Protein AF-A0A842HWH5-F1 (afdb_monomer_lite)

pLDDT: mean 88.53, std 10.63, range [40.19, 96.81]

Sequence (126 aa):
MTDVVIVHAQEDRARAQALAAALSMLDIAVAWDGEAAAAAAVIALWSQDSVACEAVRAAARDASSRETLVSVQIDECRLPFELRLIHTEYLGVGAEDSGDPVWHRVLERIGELVGRPGLGLLENQT

Organism: NCBI:txid2761622

Secondary structure (DSSP, 8-state):
--SEEEE--GGGHHHHHHHHHHHHHTT--EESSS-GGG-SEEEEEESHHHHH-HHHHHHHHHHHHTT-EEEEESSS----GGGTTS-EEE--TTGGGTT-HHHHHHHHHHHHHHT-TTHHHHGGG-

Radius of gyration: 13.15 Å; chains: 1; bounding box: 28×39×32 Å

Foldseek 3Di:
DAQEEEQEAPVCVVVLVLLQVLCVVLVHRYDDPDDLQPYLAYEQEDDQRLQVDPVSVVSQVNCVVVVRYAAEYADDDDHDPVCPVPDYQYQYPCCSVPLNPSNLVSLQSSCVSSVNHCRSVVVVPD

Structure (mmCIF, N/CA/C/O backbone):
data_AF-A0A842HWH5-F1
#
_entry.id   AF-A0A842HWH5-F1
#
loop_
_atom_site.group_PDB
_atom_site.id
_atom_site.type_symbol
_atom_site.label_atom_id
_atom_site.label_alt_id
_atom_site.label_comp_id
_atom_site.label_asym_id
_atom_site.label_entity_id
_atom_site.label_seq_id
_atom_site.pdbx_PDB_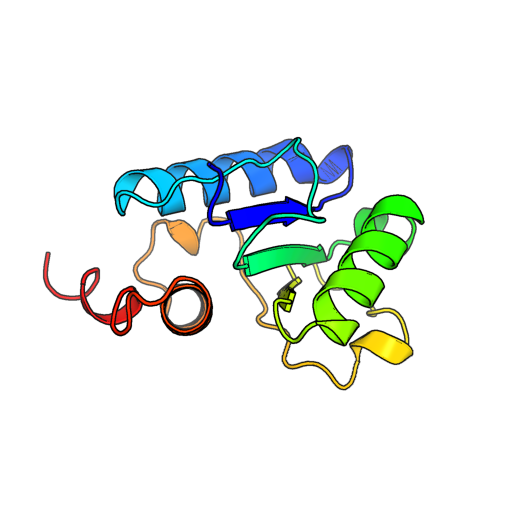ins_code
_atom_site.Cartn_x
_atom_site.Cartn_y
_atom_site.Cartn_z
_atom_site.occupancy
_atom_site.B_iso_or_equiv
_atom_site.auth_seq_id
_atom_site.auth_comp_id
_atom_site.auth_asym_id
_atom_site.auth_atom_id
_atom_site.pdbx_PDB_model_num
ATOM 1 N N . MET A 1 1 ? 1.834 5.719 16.962 1.00 61.69 1 MET A N 1
ATOM 2 C CA . MET A 1 1 ? 1.263 4.517 16.321 1.00 61.69 1 MET A CA 1
ATOM 3 C C . MET A 1 1 ? 1.232 4.808 14.837 1.00 61.69 1 MET A C 1
ATOM 5 O O . MET A 1 1 ? 1.017 5.963 14.494 1.00 61.69 1 MET A O 1
ATOM 9 N N . THR A 1 2 ? 1.565 3.830 14.003 1.00 83.00 2 THR A N 1
ATOM 10 C CA . THR A 1 2 ? 1.632 4.006 12.549 1.00 83.00 2 THR A CA 1
ATOM 11 C C . THR A 1 2 ? 0.326 3.507 11.952 1.00 83.00 2 THR A C 1
ATOM 13 O O . THR A 1 2 ? -0.030 2.350 12.166 1.00 83.00 2 THR A O 1
ATOM 16 N N . ASP A 1 3 ? -0.378 4.367 11.226 1.00 90.56 3 ASP A N 1
ATOM 17 C CA . ASP A 1 3 ? -1.654 4.027 10.599 1.00 90.56 3 ASP A CA 1
ATOM 18 C C . ASP A 1 3 ? -1.426 3.248 9.300 1.00 90.56 3 ASP A C 1
ATOM 20 O O . ASP A 1 3 ? -2.141 2.287 9.015 1.00 90.56 3 ASP A O 1
ATOM 24 N N . VAL A 1 4 ? -0.394 3.630 8.537 1.00 94.88 4 VAL A N 1
ATOM 25 C CA . VAL A 1 4 ? -0.090 3.065 7.218 1.00 94.88 4 VAL A CA 1
ATOM 26 C C . VAL A 1 4 ? 1.352 2.580 7.139 1.00 94.88 4 VAL A C 1
ATOM 28 O O . VAL A 1 4 ? 2.284 3.315 7.459 1.00 94.88 4 VAL A O 1
ATOM 31 N N . VAL A 1 5 ? 1.561 1.359 6.653 1.00 96.12 5 VAL A N 1
ATOM 32 C CA . VAL A 1 5 ? 2.905 0.842 6.356 1.00 96.12 5 VAL A CA 1
ATOM 33 C C . VAL A 1 5 ? 3.049 0.560 4.870 1.00 96.12 5 VAL A C 1
ATOM 35 O O . VAL A 1 5 ? 2.164 -0.041 4.272 1.00 96.12 5 VAL A O 1
ATOM 38 N N . ILE A 1 6 ? 4.168 0.972 4.278 1.00 96.31 6 ILE A N 1
ATOM 39 C CA . ILE A 1 6 ? 4.514 0.672 2.886 1.00 96.31 6 ILE A CA 1
ATOM 40 C C . ILE A 1 6 ? 5.533 -0.462 2.877 1.00 96.31 6 ILE A C 1
ATOM 42 O O . ILE A 1 6 ? 6.610 -0.329 3.452 1.00 96.31 6 ILE A O 1
ATOM 46 N N . VAL A 1 7 ? 5.197 -1.567 2.216 1.00 95.69 7 VAL A N 1
ATOM 47 C CA . VAL A 1 7 ? 6.105 -2.691 1.975 1.00 95.69 7 VAL A CA 1
ATOM 48 C C . VAL A 1 7 ? 6.558 -2.675 0.522 1.00 95.69 7 VAL A C 1
ATOM 50 O O . VAL A 1 7 ? 5.751 -2.544 -0.400 1.00 95.69 7 VAL A O 1
ATOM 53 N N . HIS A 1 8 ? 7.868 -2.771 0.326 1.00 95.94 8 HIS A N 1
ATOM 54 C CA . HIS A 1 8 ? 8.509 -2.580 -0.968 1.00 95.94 8 HIS A CA 1
ATOM 55 C C . HIS A 1 8 ? 9.846 -3.340 -1.028 1.00 95.94 8 HIS A C 1
ATOM 57 O O . HIS A 1 8 ? 10.407 -3.703 0.010 1.00 95.94 8 HIS A O 1
ATOM 63 N N . ALA A 1 9 ? 10.367 -3.596 -2.229 1.00 95.75 9 ALA A N 1
ATOM 64 C CA . ALA A 1 9 ? 11.734 -4.085 -2.411 1.00 95.75 9 ALA A CA 1
ATOM 65 C C . ALA A 1 9 ? 12.750 -2.955 -2.221 1.00 95.75 9 ALA A C 1
ATOM 67 O O . ALA A 1 9 ? 12.425 -1.776 -2.355 1.00 95.75 9 ALA A O 1
ATOM 68 N N . GLN A 1 10 ? 14.001 -3.293 -1.916 1.00 93.88 10 GLN A N 1
ATOM 69 C CA . GLN A 1 10 ? 15.041 -2.304 -1.617 1.00 93.88 10 GLN A CA 1
ATOM 70 C C . GLN A 1 10 ? 15.251 -1.301 -2.770 1.00 93.88 10 GLN A C 1
ATOM 72 O O . GLN A 1 10 ? 15.542 -0.126 -2.528 1.00 93.88 10 GLN A O 1
ATOM 77 N N . GLU A 1 11 ? 15.068 -1.764 -4.001 1.00 95.25 11 GLU A N 1
ATOM 78 C CA . GLU A 1 11 ? 15.153 -1.032 -5.263 1.00 95.25 11 GLU A CA 1
ATOM 79 C C . GLU A 1 11 ? 14.048 0.032 -5.391 1.00 95.25 11 GLU A C 1
ATOM 81 O O . GLU A 1 11 ? 14.284 1.123 -5.909 1.00 95.25 11 GLU A O 1
ATOM 86 N N . ASP A 1 12 ? 12.876 -0.227 -4.809 1.00 94.56 12 ASP A N 1
ATOM 87 C CA . ASP A 1 12 ? 11.690 0.636 -4.876 1.00 94.56 12 ASP A CA 1
ATOM 88 C C . ASP A 1 12 ? 11.669 1.725 -3.791 1.00 94.56 12 ASP A C 1
ATOM 90 O O . ASP A 1 12 ? 10.702 2.481 -3.663 1.00 94.56 12 ASP A O 1
ATOM 94 N N . ARG A 1 13 ? 12.731 1.832 -2.983 1.00 94.69 13 ARG A N 1
ATOM 95 C CA . ARG A 1 13 ? 12.788 2.731 -1.819 1.00 94.69 13 ARG A CA 1
ATOM 96 C C . ARG A 1 13 ? 12.451 4.179 -2.158 1.00 94.69 13 ARG A C 1
ATOM 98 O O . ARG A 1 13 ? 11.754 4.832 -1.388 1.00 94.69 13 ARG A O 1
ATOM 105 N N . ALA A 1 14 ? 12.924 4.685 -3.295 1.00 93.31 14 ALA A N 1
ATOM 106 C CA . ALA A 1 14 ? 12.634 6.056 -3.710 1.00 93.31 14 ALA A CA 1
ATOM 107 C C . ALA A 1 14 ? 11.125 6.283 -3.920 1.00 93.31 14 ALA A C 1
ATOM 109 O O . ALA A 1 14 ? 10.593 7.310 -3.504 1.00 93.31 14 ALA A O 1
ATOM 110 N N . ARG A 1 15 ? 10.423 5.298 -4.499 1.00 93.50 15 ARG A N 1
ATOM 111 C CA . ARG A 1 15 ? 8.966 5.348 -4.701 1.00 93.50 15 ARG A CA 1
ATOM 112 C C . ARG A 1 15 ? 8.217 5.246 -3.376 1.00 93.50 15 ARG A C 1
ATOM 114 O O . ARG A 1 15 ? 7.290 6.015 -3.147 1.00 93.50 15 ARG A O 1
ATOM 121 N N . ALA A 1 16 ? 8.654 4.368 -2.475 1.00 94.81 16 ALA A N 1
ATOM 122 C CA . ALA A 1 16 ? 8.064 4.260 -1.141 1.00 94.81 16 ALA A CA 1
ATOM 123 C C . ALA A 1 16 ? 8.210 5.557 -0.327 1.00 94.81 16 ALA A C 1
ATOM 125 O O . ALA A 1 16 ? 7.269 5.981 0.339 1.00 94.81 16 ALA A O 1
ATOM 126 N N . GLN A 1 17 ? 9.365 6.220 -0.421 1.00 94.69 17 GLN A N 1
ATOM 127 C CA . GLN A 1 17 ? 9.609 7.505 0.236 1.00 94.69 17 GLN A CA 1
ATOM 128 C C . GLN A 1 17 ? 8.724 8.626 -0.316 1.00 94.69 17 GLN A C 1
ATOM 130 O O . GLN A 1 17 ? 8.192 9.403 0.473 1.00 94.69 17 GLN A O 1
ATOM 135 N N . ALA A 1 18 ? 8.546 8.697 -1.638 1.00 92.88 18 ALA A N 1
ATOM 136 C CA . ALA A 1 18 ? 7.6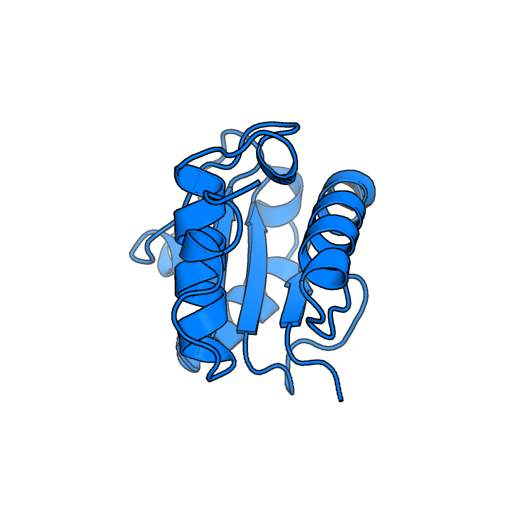77 9.691 -2.265 1.00 92.88 18 ALA A CA 1
ATOM 137 C C . ALA A 1 18 ? 6.212 9.516 -1.829 1.00 92.88 18 ALA A C 1
ATOM 139 O O . ALA A 1 18 ? 5.597 10.464 -1.344 1.00 92.88 18 ALA A O 1
ATOM 140 N N . LEU A 1 19 ? 5.694 8.282 -1.854 1.00 93.06 19 LEU A N 1
ATOM 141 C CA . LEU A 1 19 ? 4.345 7.987 -1.355 1.00 93.06 19 LEU A CA 1
ATOM 142 C C . LEU A 1 19 ? 4.190 8.300 0.135 1.00 93.06 19 LEU A C 1
ATOM 144 O O . LEU A 1 19 ? 3.177 8.859 0.550 1.00 93.06 19 LEU A O 1
ATOM 148 N N . ALA A 1 20 ? 5.185 7.955 0.955 1.00 93.69 20 ALA A N 1
ATOM 149 C CA . ALA A 1 20 ? 5.153 8.284 2.374 1.00 93.69 20 ALA A CA 1
ATOM 150 C C . ALA A 1 20 ? 5.148 9.803 2.608 1.00 93.69 20 ALA A C 1
ATOM 152 O O . ALA A 1 20 ? 4.449 10.279 3.501 1.00 93.69 20 ALA A O 1
ATOM 153 N N . ALA A 1 21 ? 5.890 10.575 1.812 1.00 92.56 21 ALA A N 1
ATOM 154 C CA . ALA A 1 21 ? 5.863 12.032 1.887 1.00 92.56 21 ALA A CA 1
ATOM 155 C C . ALA A 1 21 ? 4.474 12.584 1.527 1.00 92.56 21 ALA A C 1
ATOM 157 O O . ALA A 1 21 ? 3.933 13.375 2.299 1.00 92.56 21 ALA A O 1
ATOM 158 N N . ALA A 1 22 ? 3.865 12.104 0.438 1.00 91.81 22 ALA A N 1
ATOM 159 C CA . ALA A 1 22 ? 2.518 12.499 0.026 1.00 91.81 22 ALA A CA 1
ATOM 160 C C . ALA A 1 22 ? 1.466 12.194 1.107 1.00 91.81 22 ALA A C 1
ATOM 162 O O . ALA A 1 22 ? 0.715 13.075 1.519 1.00 91.81 22 ALA A O 1
ATOM 163 N N . LEU A 1 23 ? 1.476 10.980 1.668 1.00 91.62 23 LEU A N 1
ATOM 164 C CA . LEU A 1 23 ? 0.569 10.599 2.759 1.00 91.62 23 LEU A CA 1
ATOM 165 C C . LEU A 1 23 ? 0.806 11.418 4.035 1.00 91.62 23 LEU A C 1
ATOM 167 O O . LEU A 1 23 ? -0.148 11.766 4.730 1.00 91.62 23 LEU A O 1
ATOM 171 N N . SER A 1 24 ? 2.061 11.762 4.336 1.00 91.06 24 SER A N 1
ATOM 172 C CA . SER A 1 24 ? 2.393 12.590 5.502 1.00 91.06 24 SER A CA 1
ATOM 173 C C . SER A 1 24 ? 1.821 14.005 5.388 1.00 91.06 24 SER A C 1
ATOM 175 O O . SER A 1 24 ? 1.445 14.579 6.406 1.00 91.06 24 SER A O 1
ATOM 177 N N . MET A 1 25 ? 1.704 14.560 4.174 1.00 89.75 25 MET A N 1
ATOM 178 C CA . MET A 1 25 ? 1.063 15.867 3.952 1.00 89.75 25 MET A CA 1
ATOM 179 C C . MET A 1 25 ? -0.444 15.854 4.258 1.00 89.75 25 MET A C 1
ATOM 181 O O . MET A 1 25 ? -1.025 16.911 4.488 1.00 89.75 25 MET A O 1
ATOM 185 N N . LEU A 1 26 ? -1.065 14.672 4.319 1.00 88.38 26 LEU A N 1
ATOM 186 C CA . LEU A 1 26 ? -2.481 14.473 4.653 1.00 88.38 26 LEU A CA 1
ATOM 187 C C . LEU A 1 26 ? -2.711 14.177 6.153 1.00 88.38 26 LEU A C 1
ATOM 189 O O . LEU A 1 26 ? -3.789 13.713 6.551 1.00 88.38 26 LEU A O 1
ATOM 193 N N . ASP A 1 27 ? -1.698 14.422 6.993 1.00 89.56 27 ASP A N 1
ATOM 194 C CA . ASP A 1 27 ? -1.676 14.095 8.425 1.00 89.56 27 ASP A CA 1
ATOM 195 C C . ASP A 1 27 ? -1.904 12.595 8.703 1.00 89.56 27 ASP A C 1
ATOM 197 O O . ASP A 1 27 ? -2.599 12.223 9.652 1.00 89.56 27 ASP A O 1
ATOM 201 N N . ILE A 1 28 ? -1.374 11.708 7.854 1.00 90.56 28 ILE A N 1
ATOM 202 C CA . ILE A 1 28 ? -1.435 10.250 8.047 1.00 90.56 28 ILE A CA 1
ATOM 203 C C . ILE A 1 28 ? -0.098 9.766 8.610 1.00 90.56 28 ILE A C 1
ATOM 205 O O . ILE A 1 28 ? 0.960 10.042 8.042 1.00 90.56 28 ILE A O 1
ATOM 209 N N . ALA A 1 29 ? -0.124 9.003 9.707 1.00 91.75 29 ALA A N 1
ATOM 210 C CA . ALA A 1 29 ? 1.094 8.421 10.260 1.00 91.75 29 ALA A CA 1
ATOM 211 C C . ALA A 1 29 ? 1.556 7.238 9.395 1.00 91.75 29 ALA A C 1
ATOM 213 O O . ALA A 1 29 ? 1.013 6.137 9.494 1.00 91.75 29 ALA A O 1
ATOM 214 N N . VAL A 1 30 ? 2.572 7.458 8.559 1.00 94.00 30 VAL A N 1
ATOM 215 C CA . VAL A 1 30 ? 3.082 6.465 7.604 1.00 94.00 30 VAL A CA 1
ATOM 216 C C . VAL A 1 30 ? 4.522 6.043 7.906 1.00 94.00 30 VAL A C 1
ATOM 218 O O . VAL A 1 30 ? 5.364 6.864 8.265 1.00 94.00 30 VAL A O 1
ATOM 221 N N . ALA A 1 31 ? 4.824 4.754 7.732 1.00 92.94 31 ALA A N 1
ATOM 222 C CA . ALA A 1 31 ? 6.186 4.224 7.760 1.00 92.94 31 ALA A CA 1
ATOM 223 C C . ALA A 1 31 ? 6.471 3.396 6.501 1.00 92.94 31 ALA A C 1
ATOM 225 O O . ALA A 1 31 ? 5.699 2.513 6.146 1.00 92.94 31 ALA A O 1
ATOM 226 N N . TRP A 1 32 ? 7.597 3.654 5.839 1.00 89.69 32 TRP A N 1
ATOM 227 C CA . TRP A 1 32 ? 8.023 2.922 4.638 1.00 89.69 32 TRP A CA 1
ATOM 228 C C . TRP A 1 32 ? 9.118 1.878 4.909 1.00 89.69 32 TRP A C 1
ATOM 230 O O . TRP A 1 32 ? 9.463 1.122 4.019 1.00 89.69 32 TRP A O 1
ATOM 240 N N . ASP A 1 33 ? 9.634 1.804 6.139 1.00 81.50 33 ASP A N 1
ATOM 241 C CA . ASP A 1 33 ? 10.635 0.814 6.579 1.00 81.50 33 ASP A CA 1
ATOM 242 C C . ASP A 1 33 ? 10.257 0.274 7.972 1.00 81.50 33 ASP A C 1
ATOM 244 O O . ASP A 1 33 ? 11.016 0.344 8.937 1.00 81.50 33 ASP A O 1
ATOM 248 N N . GLY A 1 34 ? 8.989 -0.122 8.122 1.00 76.81 34 GLY A N 1
ATOM 249 C CA . GLY A 1 34 ? 8.382 -0.467 9.410 1.00 76.81 34 GLY A CA 1
ATOM 250 C C . GLY A 1 34 ? 7.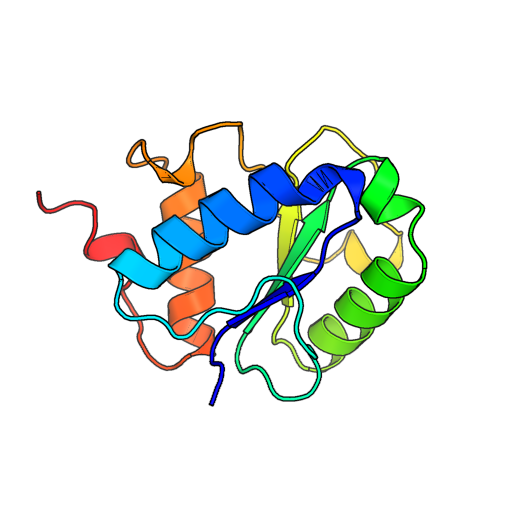645 -1.803 9.396 1.00 76.81 34 GLY A C 1
ATOM 251 O O . GLY A 1 34 ? 7.404 -2.400 8.349 1.00 76.81 34 GLY A O 1
ATOM 252 N N . GLU A 1 35 ? 7.256 -2.277 10.579 1.00 78.50 35 GLU A N 1
ATOM 253 C CA . GLU A 1 35 ? 6.516 -3.533 10.715 1.00 78.50 35 GLU A CA 1
ATOM 254 C C . GLU A 1 35 ? 5.044 -3.383 10.302 1.00 78.50 35 GLU A C 1
ATOM 256 O O . GLU A 1 35 ? 4.279 -2.638 10.912 1.00 78.50 35 GLU A O 1
ATOM 261 N N . ALA A 1 36 ? 4.619 -4.159 9.302 1.00 81.25 36 ALA A N 1
ATOM 262 C CA . ALA A 1 36 ? 3.257 -4.123 8.761 1.00 81.25 36 ALA A CA 1
ATOM 263 C C . ALA A 1 36 ? 2.186 -4.759 9.673 1.00 81.25 36 ALA A C 1
ATOM 265 O O . ALA A 1 36 ? 0.993 -4.550 9.458 1.00 81.25 36 ALA A O 1
ATOM 266 N N . ALA A 1 37 ? 2.584 -5.540 10.684 1.00 78.12 37 ALA A N 1
ATOM 267 C CA . ALA A 1 37 ? 1.669 -6.370 11.477 1.00 78.12 37 ALA A CA 1
ATOM 268 C C . ALA A 1 37 ? 0.655 -5.573 12.321 1.00 78.12 37 ALA A C 1
ATOM 270 O O . ALA A 1 37 ? -0.407 -6.096 12.648 1.00 78.12 37 ALA A O 1
ATOM 271 N N . ALA A 1 38 ? 0.973 -4.324 12.674 1.00 80.88 38 ALA A N 1
ATOM 272 C CA . ALA A 1 38 ? 0.140 -3.480 13.535 1.00 80.88 38 ALA A CA 1
ATOM 273 C C . ALA A 1 38 ? -0.512 -2.291 12.804 1.00 80.88 38 ALA A C 1
ATOM 275 O O . ALA A 1 38 ? -1.165 -1.473 13.449 1.00 80.88 38 ALA A O 1
ATOM 276 N N . ALA A 1 39 ? -0.319 -2.173 11.487 1.00 90.75 39 ALA A N 1
ATOM 277 C CA . ALA A 1 39 ? -0.836 -1.057 10.703 1.00 90.75 39 ALA A CA 1
ATOM 278 C C . ALA A 1 39 ? -2.313 -1.259 10.334 1.00 90.75 39 ALA A C 1
ATOM 280 O O . ALA A 1 39 ? -2.738 -2.375 10.024 1.00 90.75 39 ALA A O 1
ATOM 281 N N . ALA A 1 40 ? -3.080 -0.167 10.320 1.00 92.81 40 ALA A N 1
ATOM 282 C CA . ALA A 1 40 ? -4.475 -0.173 9.884 1.00 92.81 40 ALA A CA 1
ATOM 283 C C . ALA A 1 40 ? -4.594 -0.372 8.363 1.00 92.81 40 ALA A C 1
ATOM 285 O O . ALA A 1 40 ? -5.505 -1.056 7.901 1.00 92.81 40 ALA A O 1
ATOM 286 N N . ALA A 1 41 ? -3.639 0.154 7.593 1.00 95.25 41 ALA A N 1
ATOM 287 C CA . ALA A 1 41 ? -3.494 -0.125 6.169 1.00 95.25 41 ALA A CA 1
ATOM 288 C C . ALA A 1 41 ? -2.054 -0.529 5.827 1.00 95.25 41 ALA A C 1
ATOM 290 O O . ALA A 1 41 ? -1.086 0.028 6.348 1.00 95.25 41 ALA A O 1
ATOM 291 N N . VAL A 1 42 ? -1.905 -1.482 4.911 1.00 96.12 42 VAL A N 1
ATOM 292 C CA . VAL A 1 42 ? -0.603 -1.903 4.386 1.00 96.12 42 VAL A CA 1
ATOM 293 C C . VAL A 1 42 ? -0.605 -1.702 2.881 1.00 96.12 42 VAL A C 1
ATOM 295 O O . VAL A 1 42 ? -1.392 -2.325 2.174 1.00 96.12 42 VAL A O 1
ATOM 298 N N . ILE A 1 43 ? 0.283 -0.850 2.386 1.00 96.12 43 ILE A N 1
ATOM 299 C CA . ILE A 1 43 ? 0.478 -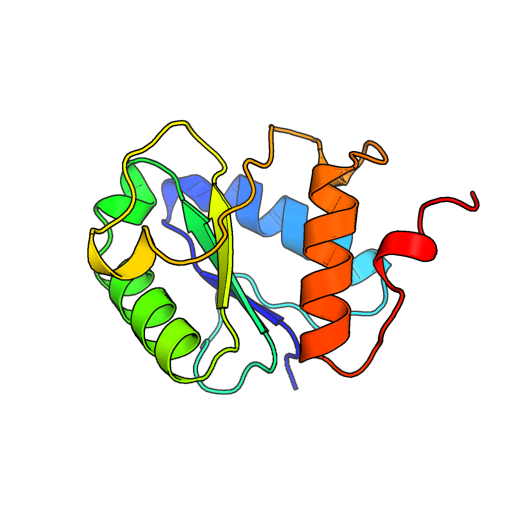0.611 0.960 1.00 96.12 43 ILE A CA 1
ATOM 300 C C . ILE A 1 43 ? 1.580 -1.543 0.471 1.00 96.12 43 ILE A C 1
ATOM 302 O O . ILE A 1 43 ? 2.712 -1.436 0.933 1.00 96.12 43 ILE A O 1
ATOM 306 N N . ALA A 1 44 ? 1.277 -2.433 -0.470 1.00 96.12 44 ALA A N 1
ATOM 307 C CA . ALA A 1 44 ? 2.303 -3.218 -1.153 1.00 96.12 44 ALA A CA 1
ATOM 308 C C . ALA A 1 44 ? 2.617 -2.590 -2.509 1.00 96.12 44 ALA A C 1
ATOM 310 O O . ALA A 1 44 ? 1.723 -2.488 -3.352 1.00 96.12 44 ALA A O 1
ATOM 311 N N . LEU A 1 45 ? 3.875 -2.185 -2.704 1.00 96.25 45 LEU A N 1
ATOM 312 C CA . LEU A 1 45 ? 4.363 -1.695 -3.990 1.00 96.25 45 LEU A CA 1
ATOM 313 C C . LEU A 1 45 ? 4.822 -2.868 -4.853 1.00 96.25 45 LEU A C 1
ATOM 315 O O . LEU A 1 45 ? 5.593 -3.711 -4.402 1.00 96.25 45 LEU A O 1
ATOM 319 N N . TRP A 1 46 ? 4.354 -2.916 -6.097 1.00 96.81 46 TRP A N 1
ATOM 320 C CA . TRP A 1 46 ? 4.696 -3.974 -7.040 1.00 96.81 46 TRP A CA 1
ATOM 321 C C . TRP A 1 46 ? 5.535 -3.453 -8.199 1.00 96.81 46 TRP A C 1
ATOM 323 O O . TRP A 1 46 ? 5.040 -2.772 -9.099 1.00 96.81 46 TRP A O 1
ATOM 333 N N . SER A 1 47 ? 6.796 -3.858 -8.167 1.00 95.75 47 SER A N 1
ATOM 334 C CA . SER A 1 47 ? 7.762 -3.886 -9.259 1.00 95.75 47 SER A CA 1
ATOM 335 C C . SER A 1 47 ? 8.183 -5.337 -9.531 1.00 95.75 47 SER A C 1
ATOM 337 O O . SER A 1 47 ? 7.756 -6.270 -8.837 1.00 95.75 47 SER A O 1
ATOM 339 N N . GLN A 1 48 ? 9.049 -5.561 -10.521 1.00 95.75 48 GLN A N 1
ATOM 340 C CA . GLN A 1 48 ? 9.632 -6.892 -10.739 1.00 95.75 48 GLN A CA 1
ATOM 341 C C . GLN A 1 48 ? 10.429 -7.380 -9.516 1.00 95.75 48 GLN A C 1
ATOM 343 O O . GLN A 1 48 ? 10.320 -8.555 -9.151 1.00 95.75 48 GLN A O 1
ATOM 348 N N . ASP A 1 49 ? 11.142 -6.478 -8.838 1.00 95.88 49 ASP A N 1
ATOM 349 C CA . ASP A 1 49 ? 11.938 -6.784 -7.648 1.00 95.88 49 ASP A CA 1
ATOM 350 C C . ASP A 1 49 ? 11.047 -7.112 -6.442 1.00 95.88 49 ASP A C 1
ATOM 352 O O . ASP A 1 49 ? 11.259 -8.111 -5.747 1.00 95.88 49 ASP A O 1
ATOM 356 N N . SER A 1 50 ? 9.964 -6.356 -6.247 1.00 95.12 50 SER A N 1
ATOM 357 C CA . SER A 1 50 ? 8.975 -6.629 -5.194 1.00 95.12 50 SER A CA 1
ATOM 358 C C . SER A 1 50 ? 8.244 -7.958 -5.387 1.00 95.12 50 SER A C 1
ATOM 360 O O . SER A 1 50 ? 7.978 -8.670 -4.416 1.00 95.12 50 SER A O 1
ATOM 362 N N . VAL A 1 51 ? 7.974 -8.361 -6.633 1.00 95.88 51 VAL A N 1
ATOM 363 C CA . VAL A 1 51 ? 7.406 -9.687 -6.929 1.00 95.88 51 VAL A CA 1
ATOM 364 C C . VAL A 1 51 ? 8.398 -10.812 -6.601 1.00 95.88 51 VAL A C 1
ATOM 366 O O . VAL A 1 51 ? 7.976 -11.879 -6.144 1.00 95.88 51 VAL A O 1
ATOM 369 N N . ALA A 1 52 ? 9.701 -10.602 -6.800 1.00 94.94 52 ALA A N 1
ATOM 370 C CA . ALA A 1 52 ? 10.733 -11.578 -6.445 1.00 94.94 52 ALA A CA 1
ATOM 371 C C . ALA A 1 52 ? 10.986 -11.642 -4.924 1.00 94.94 52 ALA A C 1
ATOM 373 O O . ALA A 1 52 ? 11.250 -12.720 -4.377 1.00 94.94 52 ALA A O 1
ATOM 374 N N . CYS A 1 53 ? 10.833 -10.520 -4.220 1.00 95.12 53 CYS A N 1
ATOM 375 C CA . CYS A 1 53 ? 11.083 -10.403 -2.789 1.00 95.12 53 CYS A CA 1
ATOM 376 C C . CYS A 1 53 ? 10.088 -11.228 -1.949 1.00 95.12 53 CYS A C 1
ATOM 378 O O . CYS A 1 53 ? 8.873 -11.025 -1.976 1.00 95.12 53 CYS A O 1
ATOM 380 N N . GLU A 1 54 ? 10.590 -12.197 -1.180 1.00 94.06 54 GLU A N 1
ATOM 381 C CA . GLU A 1 54 ? 9.745 -13.046 -0.329 1.00 94.06 54 GLU A CA 1
ATOM 382 C C . GLU A 1 54 ? 9.132 -12.281 0.845 1.00 94.06 54 GLU A C 1
ATOM 384 O O . GLU A 1 54 ? 7.959 -12.487 1.149 1.00 94.06 54 GLU A O 1
ATOM 389 N N . ALA A 1 55 ? 9.882 -11.354 1.446 1.00 92.62 55 ALA A N 1
ATOM 390 C CA . ALA A 1 55 ? 9.390 -10.534 2.549 1.00 92.62 55 ALA A CA 1
ATOM 391 C C . ALA A 1 55 ? 8.187 -9.670 2.126 1.00 92.62 55 ALA A C 1
ATOM 393 O O . ALA A 1 55 ? 7.167 -9.669 2.814 1.00 92.62 55 ALA A O 1
ATOM 394 N N . VAL A 1 56 ? 8.258 -9.019 0.956 1.00 94.62 56 VAL A N 1
ATOM 395 C CA . VAL A 1 56 ? 7.145 -8.222 0.400 1.00 94.62 56 VAL A CA 1
ATOM 396 C C . VAL A 1 56 ? 5.928 -9.105 0.135 1.00 94.62 56 VAL A C 1
ATOM 398 O O . VAL A 1 56 ? 4.818 -8.779 0.554 1.00 94.62 56 VAL A O 1
ATOM 401 N N . ARG A 1 57 ? 6.123 -10.271 -0.495 1.00 94.69 57 ARG A N 1
ATOM 402 C CA . ARG A 1 57 ? 5.031 -11.225 -0.747 1.00 94.69 57 ARG A CA 1
ATOM 403 C C . ARG A 1 57 ? 4.391 -11.737 0.540 1.00 94.69 57 ARG A C 1
ATOM 405 O O . ARG A 1 57 ? 3.170 -11.852 0.595 1.00 94.69 57 ARG A O 1
ATOM 412 N N . ALA A 1 58 ? 5.191 -12.066 1.551 1.00 94.12 58 ALA A N 1
ATOM 413 C CA . ALA A 1 58 ? 4.701 -12.530 2.843 1.00 94.12 58 ALA A CA 1
ATOM 414 C C . ALA A 1 58 ? 3.869 -11.445 3.538 1.00 94.12 58 ALA A C 1
ATOM 416 O O . ALA A 1 58 ? 2.739 -11.717 3.935 1.00 94.12 58 ALA A O 1
ATOM 417 N N . ALA A 1 59 ? 4.376 -10.211 3.590 1.00 93.50 59 ALA A N 1
ATOM 418 C CA . ALA A 1 59 ? 3.658 -9.081 4.172 1.00 93.50 59 ALA A CA 1
ATOM 419 C C . ALA A 1 59 ? 2.355 -8.763 3.421 1.00 93.50 59 ALA A C 1
ATOM 421 O O . ALA A 1 59 ? 1.322 -8.540 4.047 1.00 93.50 59 ALA A O 1
ATOM 422 N N . ALA A 1 60 ? 2.367 -8.800 2.086 1.00 94.75 60 ALA A N 1
ATOM 423 C CA . ALA A 1 60 ? 1.169 -8.550 1.292 1.00 94.75 60 ALA A CA 1
ATOM 424 C C . ALA A 1 60 ? 0.107 -9.647 1.463 1.00 94.75 60 ALA A C 1
ATOM 426 O O . ALA A 1 60 ? -1.078 -9.340 1.567 1.00 94.75 60 ALA A O 1
ATOM 427 N N . ARG A 1 61 ? 0.509 -10.923 1.532 1.00 94.50 61 ARG A N 1
ATOM 428 C CA . ARG A 1 61 ? -0.409 -12.037 1.840 1.00 94.50 61 ARG A CA 1
ATOM 429 C C . ARG A 1 61 ? -1.032 -11.888 3.224 1.00 94.50 61 ARG A C 1
ATOM 431 O O . ARG A 1 61 ? -2.239 -12.047 3.378 1.00 94.50 61 ARG A O 1
ATOM 438 N N . ASP A 1 62 ? -0.208 -11.563 4.209 1.00 94.00 62 ASP A N 1
ATOM 439 C CA . ASP A 1 62 ? -0.625 -11.350 5.588 1.00 94.00 62 ASP A CA 1
ATOM 440 C C . ASP A 1 62 ? -1.615 -10.173 5.696 1.00 94.00 62 ASP A C 1
ATOM 442 O O . ASP A 1 62 ? -2.722 -10.346 6.207 1.00 94.00 62 ASP A O 1
ATOM 446 N N . ALA A 1 63 ? -1.305 -9.023 5.091 1.00 94.31 63 ALA A N 1
ATOM 447 C CA . ALA A 1 63 ? -2.222 -7.886 5.005 1.00 94.31 63 ALA A CA 1
ATOM 448 C C . ALA A 1 63 ? -3.511 -8.202 4.230 1.00 94.31 63 ALA A C 1
ATOM 450 O O . ALA A 1 63 ? -4.597 -7.790 4.638 1.00 94.31 63 ALA A O 1
ATOM 451 N N . SER A 1 64 ? -3.420 -8.970 3.139 1.00 94.25 64 SER A N 1
ATOM 452 C CA . SER A 1 64 ? -4.597 -9.415 2.388 1.00 94.25 64 SER A CA 1
ATOM 453 C C . SER A 1 64 ? -5.508 -10.287 3.243 1.00 94.25 64 SER A C 1
ATOM 455 O O . SER A 1 64 ? -6.723 -10.156 3.132 1.00 94.25 64 SER A O 1
ATOM 457 N N . SER A 1 65 ? -4.949 -11.160 4.085 1.00 93.25 65 SER A N 1
ATOM 458 C CA . SER A 1 65 ? -5.734 -12.031 4.968 1.00 93.25 65 SER A CA 1
ATOM 459 C C . SER A 1 65 ? -6.499 -11.255 6.046 1.00 93.25 65 SER A C 1
ATOM 461 O O . SER A 1 65 ? -7.518 -11.732 6.537 1.00 93.25 65 SER A O 1
ATOM 463 N N . ARG A 1 66 ? -6.027 -10.044 6.375 1.00 93.06 66 ARG A N 1
ATOM 464 C CA . ARG A 1 66 ? -6.667 -9.097 7.296 1.00 93.06 66 ARG A CA 1
ATOM 465 C C . ARG A 1 66 ? -7.560 -8.066 6.609 1.00 93.06 66 ARG A C 1
ATOM 467 O O . ARG A 1 66 ? -8.081 -7.191 7.287 1.00 93.06 66 ARG A O 1
ATOM 474 N N . GLU A 1 67 ? -7.682 -8.118 5.283 1.00 93.50 67 GLU A N 1
ATOM 475 C CA . GLU A 1 67 ? -8.409 -7.123 4.482 1.00 93.50 67 GLU A CA 1
ATOM 476 C C . GLU A 1 67 ? -7.850 -5.685 4.593 1.00 93.50 67 GLU A C 1
ATOM 478 O O . GLU A 1 67 ? -8.516 -4.728 4.200 1.00 93.50 67 GLU A O 1
ATOM 483 N N . THR A 1 68 ? -6.600 -5.524 5.051 1.00 95.06 68 THR A N 1
ATOM 484 C CA . THR A 1 68 ? -5.918 -4.221 5.202 1.00 95.06 68 THR A CA 1
ATOM 485 C C . THR A 1 68 ? -4.971 -3.885 4.050 1.00 95.06 68 THR A C 1
ATOM 487 O O . THR A 1 68 ? -4.292 -2.858 4.078 1.00 95.06 68 THR A O 1
ATOM 490 N N . LEU A 1 69 ? -4.898 -4.747 3.031 1.00 95.81 69 LEU A N 1
ATOM 491 C CA . LEU A 1 69 ? -4.015 -4.551 1.886 1.00 95.81 69 LEU A CA 1
ATOM 492 C C . LEU A 1 69 ? -4.550 -3.480 0.926 1.00 95.81 69 LEU A C 1
ATOM 494 O O . LEU A 1 69 ? -5.688 -3.546 0.456 1.00 95.81 69 LEU A O 1
ATOM 498 N N . VAL A 1 70 ? -3.661 -2.566 0.553 1.00 96.06 70 VAL A N 1
ATOM 499 C CA . VAL A 1 70 ? -3.785 -1.654 -0.583 1.00 96.06 70 VAL A CA 1
ATOM 500 C C . VAL A 1 70 ? -2.707 -2.042 -1.594 1.00 96.06 70 VAL A C 1
ATOM 502 O O . VAL A 1 70 ? -1.515 -1.844 -1.367 1.00 96.06 70 VAL A O 1
ATOM 505 N N . SER A 1 71 ? -3.113 -2.677 -2.690 1.00 96.00 71 SER A N 1
ATOM 506 C CA . SER A 1 71 ? -2.184 -3.187 -3.701 1.00 96.00 71 SER A CA 1
ATOM 507 C C . SER A 1 71 ? -1.910 -2.109 -4.752 1.00 96.00 71 SER A C 1
ATOM 509 O O . SER A 1 71 ? -2.843 -1.650 -5.415 1.00 96.00 71 SER A O 1
ATOM 511 N N . VAL A 1 72 ? -0.645 -1.706 -4.913 1.00 96.12 72 VAL A N 1
ATOM 512 C CA . VAL A 1 72 ? -0.240 -0.635 -5.837 1.00 96.12 72 VAL A CA 1
ATOM 513 C C . VAL A 1 72 ? 0.898 -1.119 -6.722 1.00 96.12 72 VAL A C 1
ATOM 515 O O . VAL A 1 72 ? 1.972 -1.472 -6.252 1.00 96.12 72 VAL A O 1
ATOM 518 N N . GLN A 1 73 ? 0.679 -1.129 -8.026 1.00 95.56 73 GLN A N 1
ATOM 519 C CA . GLN A 1 73 ? 1.698 -1.441 -9.011 1.00 95.56 73 GLN A CA 1
ATOM 520 C C . GLN A 1 73 ? 2.412 -0.164 -9.448 1.00 95.56 73 GLN A C 1
ATOM 522 O O . GLN A 1 73 ? 1.760 0.792 -9.850 1.00 95.56 73 GLN A O 1
ATOM 527 N N . ILE A 1 74 ? 3.741 -0.155 -9.362 1.00 94.56 74 ILE A N 1
ATOM 528 C CA . ILE A 1 74 ? 4.584 0.989 -9.748 1.00 94.56 74 ILE A CA 1
ATOM 529 C C . ILE A 1 74 ? 5.333 0.747 -11.061 1.00 94.56 74 ILE A C 1
ATOM 531 O O . ILE A 1 74 ? 5.662 1.712 -11.741 1.00 94.56 74 ILE A O 1
ATOM 535 N N . ASP A 1 75 ? 5.524 -0.521 -11.436 1.00 92.81 75 ASP A N 1
ATOM 536 C CA . ASP A 1 75 ? 6.065 -0.947 -12.727 1.00 92.81 75 ASP A CA 1
ATOM 537 C C . ASP A 1 75 ? 5.243 -2.104 -13.294 1.00 92.81 75 ASP A C 1
ATOM 539 O O . ASP A 1 75 ? 4.677 -2.914 -12.551 1.00 92.81 75 ASP A O 1
ATOM 543 N N . GLU A 1 76 ? 5.220 -2.235 -14.622 1.00 90.06 76 GLU A N 1
ATOM 544 C CA . GLU A 1 76 ? 4.555 -3.356 -15.282 1.00 90.06 76 GLU A CA 1
ATOM 545 C C . GLU A 1 76 ? 5.187 -4.689 -14.843 1.00 90.06 76 GLU A C 1
ATOM 547 O O . GLU A 1 76 ? 6.314 -5.048 -15.199 1.00 90.06 76 GLU A O 1
ATOM 552 N N . CYS A 1 77 ? 4.445 -5.441 -14.033 1.00 92.81 77 CYS A N 1
ATOM 553 C CA . CYS A 1 77 ? 4.880 -6.727 -13.516 1.00 92.81 77 CYS A CA 1
ATOM 554 C C . CYS A 1 77 ? 3.706 -7.693 -13.350 1.00 92.81 77 CYS A C 1
ATOM 556 O O . CYS A 1 77 ? 2.528 -7.329 -13.310 1.00 92.81 77 CYS A O 1
ATOM 558 N N . ARG A 1 78 ? 4.024 -8.985 -13.260 1.00 91.81 78 ARG A N 1
ATOM 559 C CA . ARG A 1 78 ? 3.013 -10.019 -13.058 1.00 91.81 78 ARG A CA 1
ATOM 560 C C . ARG A 1 78 ? 2.897 -10.344 -11.576 1.00 91.81 78 ARG A C 1
ATOM 562 O O . ARG A 1 78 ? 3.753 -11.039 -11.037 1.00 91.81 78 ARG A O 1
ATOM 569 N N . LEU A 1 79 ? 1.796 -9.926 -10.954 1.00 91.62 79 LEU A N 1
ATOM 570 C CA . LEU A 1 79 ? 1.535 -10.181 -9.536 1.00 91.62 79 LEU A CA 1
ATOM 571 C C . LEU A 1 79 ? 1.567 -11.685 -9.186 1.00 91.62 79 LEU A C 1
ATOM 573 O O . LEU A 1 79 ? 1.205 -12.533 -10.028 1.00 91.62 79 LEU A O 1
ATOM 577 N N . PRO A 1 80 ? 1.943 -12.040 -7.941 1.00 89.31 80 PRO A N 1
ATOM 578 C CA . PRO A 1 80 ? 1.792 -13.391 -7.408 1.00 89.31 80 PRO A CA 1
ATOM 579 C C . PRO A 1 80 ? 0.348 -13.876 -7.548 1.00 89.31 80 PRO A C 1
ATOM 581 O O . PRO A 1 80 ? -0.584 -13.101 -7.364 1.00 89.31 80 PRO A O 1
ATOM 584 N N . PHE A 1 81 ? 0.154 -15.156 -7.879 1.00 88.50 81 PHE A N 1
ATOM 585 C CA . PHE A 1 81 ? -1.163 -15.699 -8.240 1.00 88.50 81 PHE A CA 1
ATOM 586 C C . PHE A 1 81 ? -2.256 -15.398 -7.203 1.00 88.50 81 PHE A C 1
ATOM 588 O O . PHE A 1 81 ? -3.336 -14.958 -7.576 1.00 88.50 81 PHE A O 1
ATOM 595 N N . GLU A 1 82 ? -1.943 -15.565 -5.919 1.00 87.56 82 GLU A N 1
ATOM 596 C CA . GLU A 1 82 ? -2.859 -15.322 -4.796 1.00 87.56 82 GLU A CA 1
ATOM 597 C C . GLU A 1 82 ? -3.327 -13.860 -4.704 1.00 87.56 82 GLU A C 1
ATOM 599 O O . GLU A 1 82 ? -4.439 -13.598 -4.262 1.00 87.56 82 GLU A O 1
ATOM 604 N N . LEU A 1 83 ? -2.508 -12.914 -5.169 1.00 88.56 83 LEU A N 1
ATOM 605 C CA . LEU A 1 83 ? -2.777 -11.476 -5.092 1.00 88.56 83 LEU A CA 1
ATOM 606 C C . LEU A 1 83 ? -3.408 -10.927 -6.380 1.00 88.56 83 LEU A C 1
ATOM 608 O O . LEU A 1 83 ? -3.838 -9.782 -6.411 1.00 88.56 83 LEU A O 1
ATOM 612 N N . ARG A 1 84 ? -3.524 -11.738 -7.445 1.00 87.81 84 ARG A N 1
ATOM 613 C CA . ARG A 1 84 ? -4.150 -11.317 -8.718 1.00 87.81 84 ARG A CA 1
ATOM 614 C C . ARG A 1 84 ? -5.654 -11.089 -8.623 1.00 87.81 84 ARG A C 1
ATOM 616 O O . ARG A 1 84 ? -6.216 -10.460 -9.511 1.00 87.81 84 ARG A O 1
ATOM 623 N N . LEU A 1 85 ? -6.303 -11.653 -7.607 1.00 86.69 85 LEU A N 1
ATOM 624 C CA . LEU A 1 85 ? -7.729 -11.438 -7.349 1.00 86.69 85 LEU A CA 1
ATOM 625 C C . LEU A 1 85 ? -7.985 -10.131 -6.592 1.00 86.69 85 LEU A C 1
ATOM 627 O O . LEU A 1 85 ? -9.130 -9.700 -6.491 1.00 86.69 85 LEU A O 1
ATOM 631 N N . ILE A 1 86 ? -6.931 -9.515 -6.058 1.00 88.81 86 ILE A N 1
ATOM 632 C CA . ILE A 1 86 ? -7.016 -8.277 -5.299 1.00 88.81 86 ILE A CA 1
ATOM 633 C C . ILE A 1 86 ? -6.956 -7.119 -6.279 1.00 88.81 86 ILE A C 1
ATOM 635 O O . ILE A 1 86 ? -6.089 -7.067 -7.158 1.00 88.81 86 ILE A O 1
ATOM 639 N N . HIS A 1 87 ? -7.876 -6.176 -6.100 1.00 89.25 87 HIS A N 1
ATOM 640 C CA . HIS A 1 87 ? -7.858 -4.933 -6.850 1.00 89.25 87 HIS A CA 1
ATOM 641 C C . HIS A 1 87 ? -6.503 -4.244 -6.674 1.00 89.25 87 HIS A C 1
ATOM 643 O O . HIS A 1 87 ? -6.077 -3.979 -5.550 1.00 89.25 87 HIS A O 1
ATOM 649 N N . THR A 1 88 ? -5.814 -4.012 -7.788 1.00 92.44 88 THR A N 1
ATOM 650 C CA . THR A 1 88 ? -4.482 -3.409 -7.807 1.00 92.44 88 THR A CA 1
ATOM 651 C C . THR A 1 88 ? -4.516 -2.192 -8.707 1.00 92.44 88 THR A C 1
ATOM 653 O O . THR A 1 88 ? -4.879 -2.289 -9.878 1.00 92.44 88 THR A O 1
ATOM 656 N N . GLU A 1 89 ? -4.135 -1.052 -8.150 1.00 93.38 89 GLU A N 1
ATOM 657 C CA . GLU A 1 89 ? -4.052 0.209 -8.876 1.00 93.38 89 GLU A CA 1
ATOM 658 C C . GLU A 1 89 ? -2.671 0.345 -9.521 1.00 93.38 89 GLU A C 1
ATOM 660 O O . GLU A 1 89 ? -1.665 0.054 -8.880 1.00 93.38 89 GLU A O 1
ATOM 665 N N . TYR A 1 90 ? -2.606 0.784 -10.779 1.00 92.56 90 TYR A N 1
ATOM 666 C CA . TYR A 1 90 ? -1.337 1.086 -11.445 1.00 92.56 90 TYR A CA 1
ATOM 667 C C . TYR A 1 90 ? -0.998 2.566 -11.265 1.00 92.56 90 TYR A C 1
ATOM 669 O O . TYR A 1 90 ? -1.631 3.424 -11.880 1.00 92.56 90 TYR A O 1
ATOM 677 N N . LEU A 1 91 ? -0.007 2.858 -10.427 1.00 92.06 91 LEU A N 1
ATOM 678 C CA . LEU A 1 91 ? 0.413 4.205 -10.071 1.00 92.06 91 LEU A CA 1
ATOM 679 C C . LEU A 1 91 ? 1.718 4.569 -10.785 1.00 92.06 91 LEU A C 1
ATOM 681 O O . LEU A 1 91 ? 2.815 4.164 -10.385 1.00 92.06 91 LEU A O 1
ATOM 685 N N . GLY A 1 92 ? 1.583 5.376 -11.837 1.00 86.94 92 GLY A N 1
ATOM 686 C CA . GLY A 1 92 ? 2.714 5.910 -12.588 1.00 86.94 92 GLY A CA 1
ATOM 687 C C . GLY A 1 92 ? 3.625 6.805 -11.742 1.00 86.94 92 GLY A C 1
ATOM 688 O O . GLY A 1 92 ? 3.262 7.279 -10.663 1.00 86.94 92 GLY A O 1
ATOM 689 N N . VAL A 1 93 ? 4.840 7.036 -12.237 1.00 84.50 93 VAL A N 1
ATOM 690 C CA . VAL A 1 93 ? 5.813 7.921 -11.583 1.00 84.50 93 VAL A CA 1
ATOM 691 C C . VAL A 1 93 ? 5.258 9.346 -11.490 1.00 84.50 93 VAL A C 1
ATOM 693 O O . VAL A 1 93 ? 4.870 9.915 -12.507 1.00 84.50 93 VAL A O 1
ATOM 696 N N . GLY A 1 94 ? 5.243 9.916 -10.280 1.00 79.75 94 GLY A N 1
ATOM 697 C CA . GLY A 1 94 ? 4.775 11.283 -10.012 1.00 79.75 94 GLY A CA 1
ATOM 698 C C . GLY A 1 94 ? 3.252 11.446 -9.930 1.00 79.75 94 GLY A C 1
ATOM 699 O O . GLY A 1 94 ? 2.767 12.569 -9.795 1.00 79.75 94 GLY A O 1
ATOM 700 N N . ALA A 1 95 ? 2.486 10.356 -10.006 1.00 81.31 95 ALA A N 1
ATOM 701 C CA . ALA A 1 95 ? 1.029 10.400 -9.887 1.00 81.31 95 ALA A CA 1
ATOM 702 C C . ALA A 1 95 ? 0.566 10.860 -8.492 1.00 81.31 95 ALA A C 1
ATOM 704 O O . ALA A 1 95 ? -0.492 11.475 -8.376 1.00 81.31 95 ALA A O 1
ATOM 705 N N . GLU A 1 96 ? 1.382 10.625 -7.460 1.00 78.06 96 GLU A N 1
ATOM 706 C CA . GLU A 1 96 ? 1.138 11.065 -6.083 1.00 78.06 96 GLU A CA 1
ATOM 707 C C . GLU A 1 96 ? 1.104 12.596 -5.896 1.00 78.06 96 GLU A C 1
ATOM 709 O O . GLU A 1 96 ? 0.528 13.065 -4.924 1.00 78.06 96 GLU A O 1
ATOM 714 N N . ASP A 1 97 ? 1.666 13.368 -6.834 1.00 74.50 97 ASP A N 1
ATOM 715 C CA . ASP A 1 97 ? 1.755 14.839 -6.766 1.00 74.50 97 ASP A CA 1
ATOM 716 C C . ASP A 1 97 ? 0.865 15.550 -7.811 1.00 74.50 97 ASP A C 1
ATOM 718 O O . ASP A 1 97 ? 0.909 16.774 -7.948 1.00 74.50 97 ASP A O 1
ATOM 722 N N . SER A 1 98 ? 0.085 14.801 -8.602 1.00 68.69 98 SER A N 1
ATOM 723 C CA . SER A 1 98 ? -0.504 15.308 -9.858 1.00 68.69 98 SER A CA 1
ATOM 724 C C . SER A 1 98 ? -2.038 15.380 -9.885 1.00 68.69 98 SER A C 1
ATOM 726 O O . SER A 1 98 ? -2.610 15.611 -10.952 1.00 68.69 98 SER A O 1
ATOM 728 N N . GLY A 1 99 ? -2.727 15.154 -8.758 1.00 74.62 99 GLY A N 1
ATOM 729 C CA . GLY A 1 99 ? -4.196 15.027 -8.735 1.00 74.62 99 GLY A CA 1
ATOM 730 C C . GLY A 1 99 ? -4.697 13.837 -9.564 1.00 74.62 99 GLY A C 1
ATOM 731 O O . GLY A 1 99 ? -5.781 13.875 -10.154 1.00 74.62 99 GLY A O 1
ATOM 732 N N . ASP A 1 100 ? -3.866 12.797 -9.679 1.00 84.56 100 ASP A N 1
ATOM 733 C CA . ASP A 1 100 ? -4.141 11.633 -10.509 1.00 84.56 100 ASP A CA 1
ATOM 734 C C . ASP A 1 100 ? -5.361 10.860 -9.960 1.00 84.56 100 ASP A C 1
ATOM 736 O O . ASP A 1 100 ? -5.436 10.564 -8.764 1.00 84.56 100 ASP A O 1
ATOM 740 N N . PRO A 1 101 ? -6.340 10.478 -10.801 1.00 87.12 101 PRO A N 1
ATOM 741 C CA . PRO A 1 101 ? -7.516 9.748 -10.335 1.00 87.12 101 PRO A CA 1
ATOM 742 C C . PRO A 1 101 ? -7.187 8.369 -9.740 1.00 87.12 101 PRO A C 1
ATOM 744 O O . PRO A 1 101 ? -7.978 7.849 -8.954 1.00 87.12 101 PRO A O 1
ATOM 747 N N . VAL A 1 102 ? -6.067 7.747 -10.121 1.00 90.06 102 VAL A N 1
ATOM 748 C CA . VAL A 1 102 ? -5.535 6.532 -9.487 1.00 90.06 102 VAL A CA 1
ATOM 749 C C . VAL A 1 102 ? -5.107 6.842 -8.059 1.00 90.06 102 VAL A C 1
ATOM 751 O O . VAL A 1 102 ? -5.482 6.114 -7.141 1.00 90.06 102 VAL A O 1
ATOM 754 N N . TRP A 1 103 ? -4.366 7.933 -7.866 1.00 90.69 103 TRP A N 1
ATOM 755 C CA . TRP A 1 103 ? -3.912 8.360 -6.548 1.00 90.69 103 TRP A CA 1
ATOM 756 C C . TRP A 1 103 ? -5.092 8.619 -5.609 1.00 90.69 103 TRP A C 1
ATOM 758 O O . TRP A 1 103 ? -5.134 8.069 -4.510 1.00 90.69 103 TRP A O 1
ATOM 768 N N . HIS A 1 104 ? -6.134 9.303 -6.085 1.00 90.06 104 HIS A N 1
ATOM 769 C CA . HIS A 1 104 ? -7.354 9.496 -5.298 1.00 90.06 104 HIS A CA 1
ATOM 770 C C . HIS A 1 104 ? -8.027 8.172 -4.904 1.00 90.06 104 HIS A C 1
ATOM 772 O O . HIS A 1 104 ? -8.487 8.044 -3.775 1.00 90.06 104 HIS A O 1
ATOM 778 N N . ARG A 1 105 ? -8.065 7.155 -5.780 1.00 91.06 105 ARG A N 1
ATOM 779 C CA . ARG A 1 105 ? -8.616 5.831 -5.419 1.00 91.06 105 ARG A CA 1
ATOM 780 C C . ARG A 1 105 ? -7.780 5.125 -4.354 1.00 91.06 105 ARG A C 1
ATOM 782 O O . ARG A 1 105 ? -8.344 4.492 -3.461 1.00 91.06 105 ARG A O 1
ATOM 789 N N . VAL A 1 106 ? -6.455 5.258 -4.421 1.00 92.62 106 VAL A N 1
ATOM 790 C CA . VAL A 1 106 ? -5.546 4.764 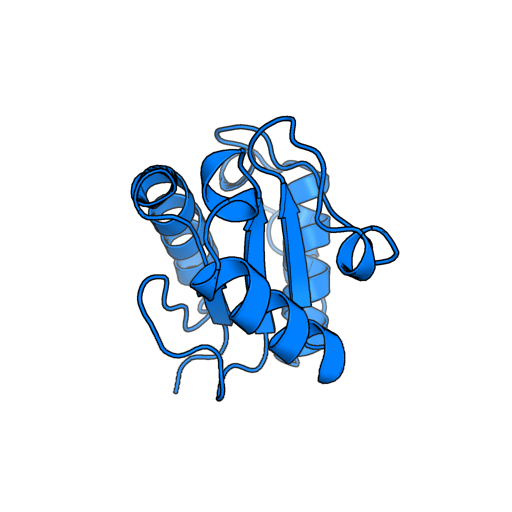-3.378 1.00 92.62 106 VAL A CA 1
ATOM 791 C C . VAL A 1 106 ? -5.839 5.466 -2.048 1.00 92.62 106 VAL A C 1
ATOM 793 O O . VAL A 1 106 ? -6.013 4.788 -1.035 1.00 92.62 106 VAL A O 1
ATOM 796 N N . LEU A 1 107 ? -5.977 6.795 -2.048 1.00 92.31 107 LEU A N 1
ATOM 797 C CA . LEU A 1 107 ? -6.308 7.575 -0.853 1.00 92.31 107 LEU A CA 1
ATOM 798 C C . LEU A 1 107 ? -7.679 7.241 -0.270 1.00 92.31 107 LEU A C 1
ATOM 800 O O . LEU A 1 107 ? -7.798 7.110 0.946 1.00 92.31 107 LEU A O 1
ATOM 804 N N . GLU A 1 108 ? -8.698 7.061 -1.108 1.00 91.50 108 GLU A N 1
ATOM 805 C CA . GLU A 1 108 ? -10.027 6.643 -0.655 1.00 91.50 108 GLU A CA 1
ATOM 806 C C . GLU A 1 108 ? -9.951 5.293 0.058 1.00 91.50 108 GLU A C 1
ATOM 808 O O . GLU A 1 108 ? -10.443 5.157 1.180 1.00 91.50 108 GLU A O 1
ATOM 813 N N . ARG A 1 109 ? -9.249 4.317 -0.533 1.00 93.44 109 ARG A N 1
ATOM 814 C CA . ARG A 1 109 ? -9.083 3.001 0.087 1.00 93.44 109 ARG A CA 1
ATOM 815 C C . ARG A 1 109 ? -8.316 3.075 1.408 1.00 93.44 109 ARG A C 1
ATOM 817 O O . ARG A 1 109 ? -8.686 2.402 2.367 1.00 93.44 109 ARG A O 1
ATOM 824 N N . ILE A 1 110 ? -7.262 3.887 1.477 1.00 93.56 110 ILE A N 1
ATOM 825 C CA . ILE A 1 110 ? -6.530 4.129 2.728 1.00 93.56 110 ILE A CA 1
ATOM 826 C C . ILE A 1 110 ? -7.464 4.764 3.762 1.00 93.56 110 ILE A C 1
ATOM 828 O O . ILE A 1 110 ? -7.493 4.316 4.904 1.00 93.56 110 ILE A O 1
ATOM 832 N N . GLY A 1 111 ? -8.268 5.750 3.361 1.00 92.19 111 GLY A N 1
ATOM 833 C CA . GLY A 1 111 ? -9.234 6.441 4.212 1.00 92.19 111 GLY A CA 1
ATOM 834 C C . GLY A 1 111 ? -10.264 5.514 4.840 1.00 92.19 111 GLY A C 1
ATOM 835 O O . GLY A 1 111 ? -10.523 5.613 6.040 1.00 92.19 111 GLY A O 1
ATOM 836 N N . GLU A 1 112 ? -10.797 4.568 4.069 1.00 93.00 112 GLU A N 1
ATOM 837 C CA . GLU A 1 112 ? -11.680 3.518 4.588 1.00 93.00 112 GLU A CA 1
ATOM 838 C C . GLU A 1 112 ? -11.002 2.686 5.686 1.00 93.00 112 GLU A C 1
ATOM 840 O O . GLU A 1 112 ? -11.604 2.428 6.727 1.00 93.00 112 GLU A O 1
ATOM 845 N N . LEU A 1 113 ? -9.743 2.293 5.470 1.00 93.31 113 LEU A N 1
ATOM 846 C CA . LEU A 1 113 ? -8.998 1.411 6.371 1.00 93.31 113 LEU A CA 1
ATOM 847 C C . LEU A 1 113 ? -8.540 2.107 7.658 1.00 93.31 113 LEU A C 1
ATOM 849 O O . LEU A 1 113 ? -8.567 1.501 8.728 1.00 93.31 113 LEU A O 1
ATOM 853 N N . VAL A 1 114 ? -8.150 3.381 7.579 1.00 92.62 114 VAL A N 1
ATOM 854 C CA . VAL A 1 114 ? -7.698 4.167 8.744 1.00 92.62 114 VAL A CA 1
ATOM 855 C C . VAL A 1 114 ? -8.844 4.891 9.466 1.00 92.62 114 VAL A C 1
ATOM 857 O O . VAL A 1 114 ? -8.607 5.623 10.425 1.00 92.62 114 VAL A O 1
ATOM 860 N N . GLY A 1 115 ? -10.095 4.718 9.019 1.00 90.25 115 GLY A N 1
ATOM 861 C CA . GLY A 1 115 ? -11.273 5.350 9.627 1.00 90.25 115 GLY A CA 1
ATOM 862 C C . GLY A 1 115 ? -11.418 6.850 9.331 1.00 90.25 115 GLY A C 1
ATOM 863 O O . GLY A 1 115 ? -12.073 7.567 10.087 1.00 90.25 115 GLY A O 1
ATOM 864 N N . ARG A 1 116 ? -10.820 7.331 8.235 1.00 87.50 116 ARG A N 1
ATOM 865 C CA . ARG A 1 116 ? -10.909 8.710 7.725 1.00 87.50 116 ARG A CA 1
ATOM 866 C C . ARG A 1 116 ? -11.453 8.703 6.285 1.00 87.50 116 ARG A C 1
ATOM 868 O O . ARG A 1 116 ? -10.686 8.919 5.352 1.00 87.50 116 ARG A O 1
ATOM 875 N N . PRO A 1 117 ? -12.750 8.425 6.063 1.00 82.31 117 PRO A N 1
ATOM 876 C CA . PRO A 1 117 ? -13.313 8.404 4.713 1.00 82.31 117 PRO A CA 1
ATOM 877 C C . PRO A 1 117 ? -13.225 9.785 4.038 1.00 82.31 117 PRO A C 1
ATOM 879 O O . PRO A 1 117 ? -13.336 10.811 4.712 1.00 82.31 117 PRO A O 1
ATOM 882 N N . GLY A 1 118 ? -13.064 9.813 2.711 1.00 79.38 118 GLY A N 1
ATOM 883 C CA . GLY A 1 118 ? -13.017 11.044 1.912 1.00 79.38 118 GLY A CA 1
ATOM 884 C C . GLY A 1 118 ? -11.632 11.684 1.759 1.00 79.38 118 GLY A C 1
ATOM 885 O O . GLY A 1 118 ? -11.552 12.834 1.326 1.00 79.38 118 GLY A O 1
ATOM 886 N N . LEU A 1 119 ? -10.543 10.984 2.104 1.00 79.44 119 LEU A N 1
ATOM 887 C CA . LEU A 1 119 ? -9.174 11.485 1.913 1.00 79.44 119 LEU A CA 1
ATOM 888 C C . LEU A 1 119 ? -8.865 11.834 0.449 1.00 79.44 119 LEU A C 1
ATOM 890 O O . LEU A 1 119 ? -8.207 12.839 0.202 1.00 79.44 119 LEU A O 1
ATOM 894 N N . GLY A 1 120 ? -9.377 11.068 -0.516 1.00 66.50 120 GLY A N 1
ATOM 895 C CA . GLY A 1 120 ? -9.189 11.335 -1.944 1.00 66.50 120 GLY A CA 1
ATOM 896 C C . GLY A 1 120 ? -10.055 12.479 -2.481 1.00 66.50 120 GLY A C 1
ATOM 897 O O . GLY A 1 120 ? -9.836 12.940 -3.597 1.00 66.50 120 GLY A O 1
ATOM 898 N N . LEU A 1 121 ? -11.030 12.968 -1.707 1.00 65.75 121 LEU A N 1
ATOM 899 C CA . LEU A 1 121 ? -11.863 14.123 -2.068 1.00 65.75 121 LEU A CA 1
ATOM 900 C C . LEU A 1 121 ? -11.274 15.459 -1.589 1.00 65.75 121 LEU A C 1
ATOM 902 O O . LEU A 1 121 ? -11.645 16.505 -2.124 1.00 65.75 121 LEU A O 1
ATOM 906 N N . LEU A 1 122 ? -10.376 15.437 -0.595 1.00 58.84 122 LEU A N 1
ATOM 907 C CA . LEU A 1 122 ? -9.754 1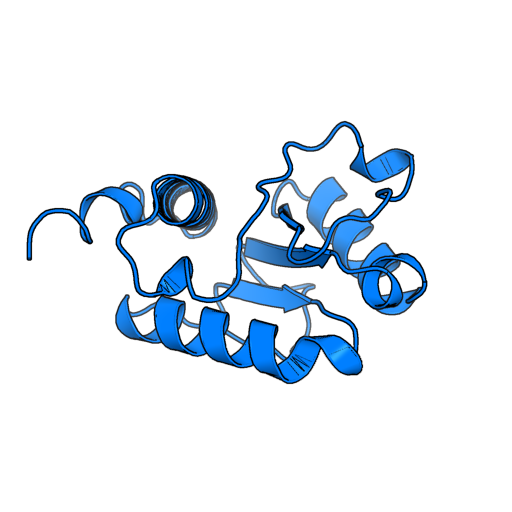6.639 -0.025 1.00 58.84 122 LEU A CA 1
ATOM 908 C C . LEU A 1 122 ? -8.722 17.273 -0.969 1.00 58.84 122 LEU A C 1
ATOM 910 O O . LEU A 1 122 ? -8.596 18.495 -0.985 1.00 58.84 122 LEU A O 1
ATOM 914 N N . GLU A 1 123 ? -8.042 16.477 -1.797 1.00 52.75 123 GLU A N 1
ATOM 915 C CA . GLU A 1 123 ? -7.049 16.989 -2.756 1.00 52.75 123 GLU A CA 1
ATOM 916 C C . GLU A 1 123 ? -7.670 17.748 -3.939 1.00 52.75 123 GLU A C 1
ATOM 918 O O . GLU A 1 123 ? -7.013 18.575 -4.561 1.00 52.75 123 GLU A O 1
ATOM 923 N N . ASN A 1 124 ? -8.962 17.555 -4.222 1.00 48.16 124 ASN A N 1
ATOM 924 C CA . ASN A 1 124 ? -9.624 18.139 -5.394 1.00 48.16 124 ASN A CA 1
ATOM 925 C C . ASN A 1 124 ? -10.147 19.582 -5.171 1.00 48.16 124 ASN A C 1
ATOM 927 O O . ASN A 1 124 ? -10.923 20.085 -5.985 1.00 48.16 124 ASN A O 1
ATOM 931 N N . GLN A 1 125 ? -9.800 20.226 -4.045 1.00 43.62 125 GLN A N 1
ATOM 932 C CA . GLN A 1 125 ? -10.296 21.561 -3.661 1.00 43.62 125 GLN A CA 1
ATOM 933 C C . GLN A 1 125 ? -9.222 22.660 -3.560 1.00 43.62 125 GLN A C 1
ATOM 935 O O . GLN A 1 125 ? -9.551 23.754 -3.094 1.00 43.62 125 GLN A O 1
ATOM 940 N N . THR A 1 126 ? -7.980 22.416 -3.993 1.00 40.19 126 THR A N 1
ATOM 941 C CA . THR A 1 126 ? -6.902 23.427 -3.939 1.00 40.19 126 THR A CA 1
ATOM 942 C C . THR A 1 126 ? -6.467 23.883 -5.324 1.00 40.19 126 THR A C 1
ATOM 944 O O . THR A 1 126 ? -6.298 23.013 -6.203 1.00 40.19 126 THR A O 1
#